Protein AF-A0A663DZ35-F1 (afdb_monomer_lite)

Secondary structure (DSSP, 8-state):
---PPPPHHHHHHHHHHHHHHHHTTSSSSTTEEEHHHHHHHHHHH-TTTSTT-S-HHHHHHHH-TT-SSEEE--S---S----------------

Sequence (95 aa):
MATGKLTELETAIEKIVTVFFTYAAKEGKKGTLTAGEFKELVQLQLPNLMKDVPSLEEKMSELDVNNDEELKFATQDPVGEDSPTTAATKDLQTP

InterPro domains:
  IPR011992 EF-hand domain pair [SSF47473] (5-73)
  IPR013787 S100/CaBP-9k-type, calcium binding, subdomain [PF01023] (9-52)
  IPR013787 S100/CaBP-9k-type, calcium binding, subdomain [SM01394] (9-51)

pLDDT: mean 80.87, std 18.58, range [41.69, 96.69]

Foldseek 3Di:
DPPDDDDPVRVVVVVVQVLQQVLQCPDDDRQWHALVSQVVSCVPPPCPPCVPPPDSVVVQVVQPPVPPNIHHPPPDDDPDDPPPPDDDPDDDDDD

Organism: NCBI:txid223781

Structure (mmCIF, N/CA/C/O backbone):
data_AF-A0A663DZ35-F1
#
_entry.id   AF-A0A663DZ35-F1
#
loop_
_atom_site.group_PDB
_atom_site.id
_atom_site.type_symbol
_atom_site.label_a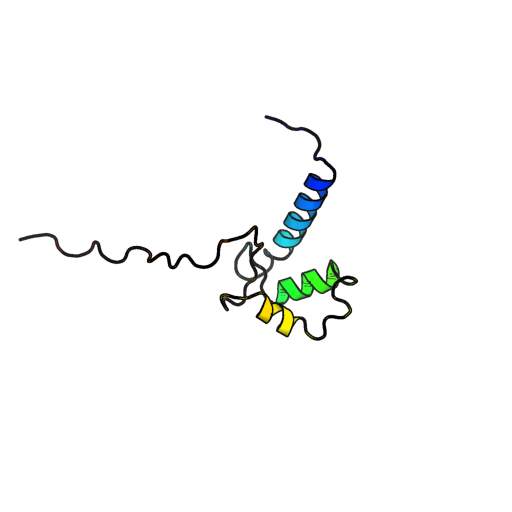tom_id
_atom_site.label_alt_id
_atom_site.label_comp_id
_atom_site.label_asym_id
_atom_site.label_entity_id
_atom_site.label_seq_id
_atom_site.pdbx_PDB_ins_code
_atom_site.Cartn_x
_atom_site.Cartn_y
_atom_site.Cartn_z
_atom_site.occupancy
_atom_site.B_iso_or_equiv
_atom_site.auth_seq_id
_atom_site.auth_comp_id
_atom_site.auth_asym_id
_atom_site.auth_atom_id
_atom_site.pdbx_PDB_model_num
ATOM 1 N N . MET A 1 1 ? -13.665 9.343 27.786 1.00 44.91 1 MET A N 1
ATOM 2 C CA . MET A 1 1 ? -13.049 8.461 26.774 1.00 44.91 1 MET A CA 1
ATOM 3 C C . MET A 1 1 ? -14.185 7.879 25.949 1.00 44.91 1 MET A C 1
ATOM 5 O O . MET A 1 1 ? -14.920 7.053 26.472 1.00 44.91 1 MET A O 1
ATOM 9 N N . ALA A 1 2 ? -14.445 8.390 24.746 1.00 48.28 2 ALA A N 1
ATOM 10 C CA . ALA A 1 2 ? -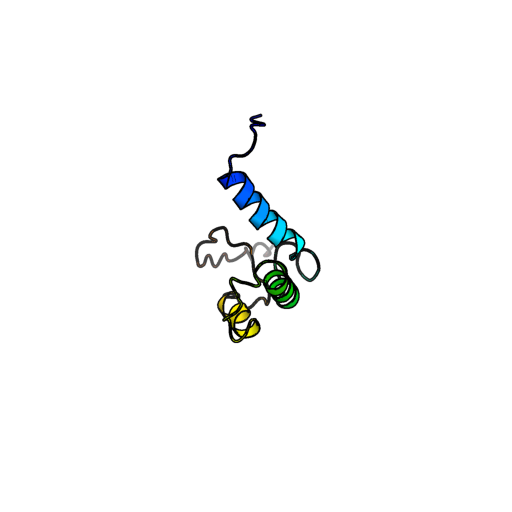15.515 7.855 23.909 1.00 48.28 2 ALA A CA 1
ATOM 11 C C . ALA A 1 2 ? -15.026 6.556 23.257 1.00 48.28 2 ALA A C 1
ATOM 13 O O . ALA A 1 2 ? -14.379 6.586 22.221 1.00 48.28 2 ALA A O 1
ATOM 14 N N . THR A 1 3 ? -15.298 5.414 23.881 1.00 60.59 3 THR A N 1
ATOM 15 C CA . THR A 1 3 ? -15.210 4.106 23.219 1.00 60.59 3 THR A CA 1
ATOM 16 C C . THR A 1 3 ? -16.596 3.767 22.675 1.00 60.59 3 THR A C 1
ATOM 18 O O . THR A 1 3 ? -17.302 2.914 23.211 1.00 60.59 3 THR A O 1
ATOM 21 N N . GLY A 1 4 ? -17.038 4.531 21.676 1.00 71.44 4 GLY A N 1
ATOM 22 C CA . GLY A 1 4 ? -18.207 4.191 20.870 1.00 71.44 4 GLY A CA 1
ATOM 23 C C . GLY A 1 4 ? -17.785 3.249 19.747 1.00 71.44 4 GLY A C 1
ATOM 24 O O . GLY A 1 4 ? -16.683 3.384 19.222 1.00 71.44 4 GLY A O 1
ATOM 25 N N . LYS A 1 5 ? -18.638 2.284 19.391 1.00 86.06 5 LYS A N 1
ATOM 26 C CA . LYS A 1 5 ? -18.453 1.464 18.186 1.00 86.06 5 LYS A CA 1
ATOM 27 C C . LYS A 1 5 ? -18.208 2.396 16.992 1.00 86.06 5 LYS A C 1
ATOM 29 O O . LYS A 1 5 ? -18.996 3.321 16.804 1.00 86.06 5 LYS A O 1
ATOM 34 N N . LEU A 1 6 ? -17.157 2.136 16.215 1.00 90.88 6 LEU A N 1
ATOM 35 C CA . LEU A 1 6 ? -16.865 2.901 15.004 1.00 90.88 6 LEU A CA 1
ATOM 36 C C . LEU A 1 6 ? -18.078 2.883 14.065 1.00 90.88 6 LEU A C 1
ATOM 38 O O . LEU A 1 6 ? -18.749 1.857 13.896 1.00 90.88 6 LEU A O 1
ATOM 42 N N . THR A 1 7 ? -18.351 4.025 13.449 1.00 95.31 7 THR A N 1
ATOM 43 C CA . THR A 1 7 ? -19.256 4.121 12.307 1.00 95.31 7 THR A CA 1
ATOM 44 C C . THR A 1 7 ? -18.705 3.312 11.132 1.00 95.31 7 THR A C 1
ATOM 46 O O . THR A 1 7 ? -17.538 2.907 11.102 1.00 95.31 7 THR A O 1
ATOM 49 N N . GLU A 1 8 ? -19.549 3.057 10.135 1.00 96.00 8 GLU A N 1
ATOM 50 C CA . GLU A 1 8 ? -19.141 2.321 8.936 1.00 96.00 8 GLU A CA 1
ATOM 51 C C . GLU A 1 8 ? -17.963 3.001 8.223 1.00 96.00 8 GLU A C 1
ATOM 53 O O . GLU A 1 8 ? -16.998 2.333 7.853 1.00 96.00 8 GLU A O 1
ATOM 58 N N . LEU A 1 9 ? -18.000 4.334 8.112 1.00 96.50 9 LEU A N 1
ATOM 59 C CA . LEU A 1 9 ? -16.931 5.106 7.487 1.00 96.50 9 LEU A CA 1
ATOM 60 C C . LEU A 1 9 ? -15.636 5.059 8.303 1.00 96.50 9 LEU A C 1
ATOM 62 O O . LEU A 1 9 ? -14.575 4.816 7.734 1.00 96.50 9 LEU A O 1
ATOM 66 N N . GLU A 1 10 ? -15.709 5.243 9.623 1.00 94.12 10 GLU A N 1
ATOM 67 C CA . GLU A 1 10 ? -14.526 5.145 10.488 1.00 94.12 10 GLU A CA 1
ATOM 68 C C . GLU A 1 10 ? -13.885 3.752 10.403 1.00 94.12 10 GLU A C 1
ATOM 70 O O . GLU A 1 10 ? -12.667 3.643 10.300 1.00 94.12 10 GLU A O 1
ATOM 75 N N . THR A 1 11 ? -14.700 2.694 10.349 1.00 95.00 11 THR A N 1
ATOM 76 C CA . THR A 1 11 ? -14.224 1.311 10.182 1.00 95.00 11 THR A CA 1
ATOM 77 C C . THR A 1 11 ? -13.560 1.104 8.819 1.00 95.00 11 THR A C 1
ATOM 79 O O . THR A 1 11 ? -12.526 0.443 8.715 1.00 95.00 11 THR A O 1
ATOM 82 N N . ALA A 1 12 ? -14.136 1.657 7.748 1.00 95.06 12 ALA A N 1
ATOM 83 C CA . ALA A 1 12 ? -13.559 1.561 6.412 1.00 95.06 12 ALA A CA 1
ATOM 84 C C . ALA A 1 12 ? -12.205 2.285 6.330 1.00 95.06 12 ALA A C 1
ATOM 86 O O . ALA A 1 12 ? -11.247 1.721 5.800 1.00 95.06 12 ALA A O 1
ATOM 87 N N . ILE A 1 13 ? -12.104 3.491 6.902 1.00 93.75 13 ILE A N 1
ATOM 88 C CA . ILE A 1 13 ? -10.851 4.257 6.972 1.00 93.75 13 ILE A CA 1
ATOM 89 C C . ILE A 1 13 ? -9.808 3.498 7.797 1.00 93.75 13 ILE A C 1
ATOM 91 O O . ILE A 1 13 ? -8.697 3.293 7.312 1.00 93.75 13 ILE A O 1
ATOM 95 N N . GLU A 1 14 ? -10.163 3.020 8.995 1.00 93.44 14 GLU A N 1
ATOM 96 C CA . GLU A 1 14 ? -9.273 2.210 9.839 1.00 93.44 14 GLU A CA 1
ATOM 97 C C . GLU A 1 14 ? -8.739 0.996 9.071 1.00 93.44 14 GLU A C 1
ATOM 99 O O . GLU A 1 14 ? -7.545 0.695 9.126 1.00 93.44 14 GLU A O 1
ATOM 104 N N . LYS A 1 15 ? -9.599 0.326 8.298 1.00 95.19 15 LYS A N 1
ATOM 105 C CA . LYS A 1 15 ? -9.210 -0.838 7.503 1.00 95.19 15 LYS A CA 1
ATOM 106 C C . LYS A 1 15 ? -8.235 -0.477 6.384 1.00 95.19 15 LYS A C 1
ATOM 108 O O . LYS A 1 15 ? -7.256 -1.195 6.202 1.00 95.19 15 LYS A O 1
ATOM 113 N N . ILE A 1 16 ? -8.465 0.623 5.665 1.00 94.31 16 ILE A N 1
ATOM 114 C CA . ILE A 1 16 ? -7.551 1.109 4.617 1.00 94.31 16 ILE A CA 1
ATOM 115 C C . ILE A 1 16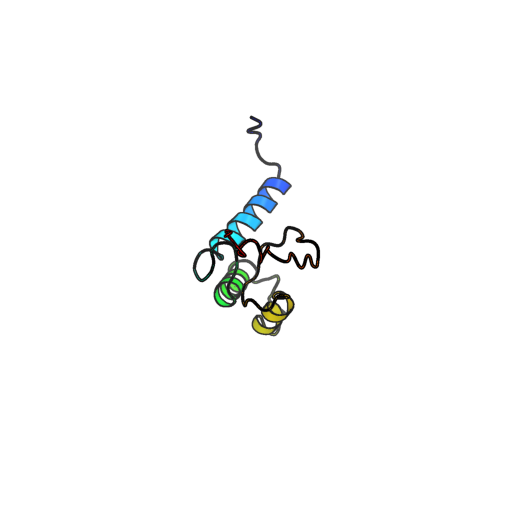 ? -6.177 1.427 5.220 1.00 94.31 16 ILE A C 1
ATOM 117 O O . ILE A 1 16 ? -5.161 0.948 4.717 1.00 94.31 16 ILE A O 1
ATOM 121 N N . VAL A 1 17 ? -6.158 2.177 6.325 1.00 93.31 17 VAL A N 1
ATOM 122 C CA . VAL A 1 17 ? -4.937 2.563 7.048 1.00 93.31 17 VAL A CA 1
ATOM 123 C C . VAL A 1 17 ? -4.185 1.324 7.541 1.00 93.31 17 VAL A C 1
ATOM 125 O O . VAL A 1 17 ? -2.989 1.178 7.303 1.00 93.31 17 VAL A O 1
ATOM 128 N N . THR A 1 18 ? -4.890 0.390 8.179 1.00 94.50 18 THR A N 1
ATOM 129 C CA . THR A 1 18 ? -4.303 -0.845 8.716 1.00 94.50 18 THR A CA 1
ATOM 130 C C . THR A 1 18 ? -3.693 -1.702 7.615 1.00 94.50 18 THR A C 1
ATOM 132 O O . THR A 1 18 ? -2.571 -2.187 7.765 1.00 94.50 18 THR A O 1
ATOM 135 N N . VAL A 1 19 ? -4.407 -1.882 6.499 1.00 96.12 19 VAL A N 1
ATOM 136 C CA . VAL A 1 19 ? -3.884 -2.625 5.351 1.00 96.12 19 VAL A CA 1
ATOM 137 C C . VAL A 1 19 ? -2.624 -1.942 4.834 1.00 96.12 19 VAL A C 1
ATOM 139 O O . VAL A 1 19 ? -1.604 -2.611 4.741 1.00 96.12 19 VAL A O 1
ATOM 142 N N . PHE A 1 20 ? -2.641 -0.628 4.598 1.00 95.31 20 PHE A N 1
ATOM 143 C CA . PHE A 1 20 ? -1.451 0.101 4.153 1.00 95.31 20 PHE A CA 1
ATOM 144 C C . PHE A 1 20 ? -0.240 -0.147 5.065 1.00 95.31 20 PHE A C 1
ATOM 146 O O . PHE A 1 20 ? 0.790 -0.632 4.600 1.00 95.31 20 PHE A O 1
ATOM 153 N N . PHE A 1 21 ? -0.382 0.096 6.373 1.00 94.75 21 PHE A N 1
ATOM 154 C CA . PHE A 1 21 ? 0.717 -0.062 7.331 1.00 94.75 21 PHE A CA 1
ATOM 155 C C . PHE A 1 21 ? 1.160 -1.517 7.535 1.00 94.75 21 PHE A C 1
ATOM 157 O O . PHE A 1 21 ? 2.289 -1.751 7.953 1.00 94.75 21 PHE A O 1
ATOM 164 N N . THR A 1 22 ? 0.312 -2.498 7.217 1.00 95.81 22 THR A N 1
ATOM 165 C CA . THR A 1 22 ? 0.700 -3.918 7.226 1.00 95.81 22 THR A CA 1
ATOM 166 C C . THR A 1 22 ? 1.686 -4.240 6.105 1.00 95.81 22 THR A C 1
ATOM 168 O O . THR A 1 22 ? 2.587 -5.054 6.303 1.00 95.81 22 THR A O 1
ATOM 171 N N . TYR A 1 23 ? 1.521 -3.627 4.929 1.00 96.69 23 TYR A N 1
ATOM 172 C CA . TYR A 1 23 ? 2.466 -3.800 3.825 1.00 96.69 23 TYR A CA 1
ATOM 173 C C . TYR A 1 23 ? 3.694 -2.909 4.007 1.00 96.69 23 TYR A C 1
ATOM 175 O O . TYR A 1 23 ? 4.782 -3.431 3.858 1.00 96.69 23 TYR A O 1
ATOM 183 N N . ALA A 1 24 ? 3.532 -1.655 4.444 1.00 94.94 24 ALA A N 1
ATOM 184 C CA . ALA A 1 24 ? 4.585 -0.644 4.669 1.00 94.94 24 ALA A CA 1
ATOM 185 C C . ALA A 1 24 ? 5.511 -0.896 5.883 1.00 94.94 24 ALA A C 1
ATOM 187 O O . ALA A 1 24 ? 6.088 0.026 6.467 1.00 94.94 24 ALA A O 1
ATOM 188 N N . ALA A 1 25 ? 5.547 -2.129 6.375 1.00 92.75 25 ALA A N 1
ATOM 189 C CA . ALA A 1 25 ? 6.336 -2.527 7.535 1.00 92.75 25 ALA A CA 1
ATOM 190 C C . ALA A 1 25 ? 7.201 -3.760 7.253 1.00 92.75 25 ALA A C 1
ATOM 192 O O . ALA A 1 25 ? 7.837 -4.267 8.183 1.00 92.75 25 ALA A O 1
ATOM 193 N N . LYS A 1 26 ? 7.191 -4.267 6.013 1.00 90.88 26 LYS A N 1
ATOM 194 C CA . LYS A 1 26 ? 7.902 -5.489 5.632 1.00 90.88 26 LYS A CA 1
ATOM 195 C C . LYS A 1 26 ? 9.356 -5.184 5.290 1.00 90.88 26 LYS A C 1
ATOM 197 O O . LYS A 1 26 ? 10.238 -5.947 5.676 1.00 90.88 26 LYS A O 1
ATOM 202 N N . GLU A 1 27 ? 9.597 -4.072 4.611 1.00 87.06 27 GLU A N 1
ATOM 203 C CA . GLU A 1 27 ? 10.872 -3.668 4.034 1.00 87.06 27 GLU A CA 1
ATOM 204 C C . GLU A 1 27 ? 11.087 -2.153 4.201 1.00 87.06 27 GLU A C 1
ATOM 206 O O . GLU A 1 27 ? 10.174 -1.407 4.540 1.00 87.06 27 GLU A O 1
ATOM 211 N N . GLY A 1 28 ? 12.329 -1.695 4.018 1.00 87.25 28 GLY A N 1
ATOM 212 C CA . GLY A 1 28 ? 12.652 -0.264 4.024 1.00 87.25 28 GLY A CA 1
ATOM 213 C C . GLY A 1 28 ? 12.270 0.483 5.310 1.00 87.25 28 GLY A C 1
ATOM 214 O O . GLY A 1 28 ? 12.444 -0.011 6.435 1.00 87.25 28 GLY A O 1
ATOM 215 N N . LYS A 1 29 ? 11.815 1.728 5.146 1.00 87.44 29 LYS A N 1
ATOM 216 C CA . LYS A 1 29 ? 11.382 2.587 6.246 1.00 87.44 29 LYS A CA 1
ATOM 217 C C . LYS A 1 29 ? 9.957 2.247 6.672 1.00 87.44 29 LYS A C 1
ATOM 219 O O . LYS A 1 29 ? 9.003 2.282 5.908 1.00 87.44 29 LYS A O 1
ATOM 224 N N . LYS A 1 30 ? 9.783 2.020 7.973 1.00 87.75 30 LYS A N 1
ATOM 225 C CA . LYS A 1 30 ? 8.452 1.772 8.535 1.00 87.75 30 LYS A CA 1
ATOM 226 C C . LYS A 1 30 ? 7.530 2.965 8.299 1.00 87.75 30 LYS A C 1
ATOM 228 O O . LYS A 1 30 ? 7.849 4.088 8.694 1.00 87.75 30 LYS A O 1
ATOM 233 N N . GLY A 1 31 ? 6.352 2.677 7.761 1.00 88.00 31 GLY A N 1
ATOM 234 C CA . GLY A 1 31 ? 5.304 3.664 7.519 1.00 88.00 31 GLY A CA 1
ATOM 235 C C . GLY A 1 31 ? 5.291 4.246 6.110 1.00 88.00 31 GLY A C 1
ATOM 236 O O . GLY A 1 31 ? 4.454 5.106 5.830 1.00 88.00 31 GLY A O 1
ATOM 237 N N . THR A 1 32 ? 6.158 3.756 5.230 1.00 93.44 32 THR A N 1
ATOM 238 C CA . THR A 1 32 ? 6.135 4.019 3.793 1.00 93.44 32 THR A CA 1
ATOM 239 C C . THR A 1 32 ? 6.169 2.701 3.021 1.00 93.44 32 THR A C 1
ATOM 241 O O . THR A 1 32 ? 6.563 1.671 3.558 1.00 93.44 32 THR A O 1
ATOM 244 N N . LEU A 1 33 ? 5.682 2.705 1.782 1.00 95.31 33 LEU A N 1
ATOM 245 C CA . LEU A 1 33 ? 5.773 1.551 0.892 1.00 95.31 33 LEU A CA 1
ATOM 246 C C . LEU A 1 33 ? 6.973 1.725 -0.026 1.00 95.31 33 LEU A C 1
ATOM 248 O O . LEU A 1 33 ? 7.002 2.651 -0.833 1.00 95.31 33 LEU A O 1
ATOM 252 N N . THR A 1 34 ? 7.898 0.783 0.021 1.00 95.00 34 THR A N 1
ATOM 253 C CA . THR A 1 34 ? 8.838 0.552 -1.077 1.00 95.00 34 THR A CA 1
ATOM 254 C C . THR A 1 34 ? 8.093 0.128 -2.352 1.00 95.00 34 THR A C 1
ATOM 256 O O . THR A 1 34 ? 6.935 -0.308 -2.316 1.00 95.00 34 THR A O 1
ATOM 259 N N . ALA A 1 35 ? 8.766 0.176 -3.506 1.00 92.88 35 ALA A N 1
ATOM 260 C CA . ALA A 1 35 ? 8.192 -0.295 -4.772 1.00 92.88 35 ALA A CA 1
ATOM 261 C C . ALA A 1 35 ? 7.722 -1.766 -4.714 1.00 92.88 35 ALA A C 1
ATOM 263 O O . ALA A 1 35 ? 6.694 -2.123 -5.300 1.00 92.88 35 ALA A O 1
ATOM 264 N N . GLY A 1 36 ? 8.452 -2.619 -3.984 1.00 94.19 36 GLY A N 1
ATOM 265 C CA . GLY A 1 36 ? 8.091 -4.022 -3.771 1.00 94.19 36 GLY A CA 1
ATOM 266 C C . GLY A 1 36 ? 6.802 -4.175 -2.964 1.00 94.19 36 GLY A C 1
ATOM 267 O O . GLY A 1 36 ? 5.875 -4.864 -3.397 1.00 94.19 36 GLY A O 1
ATOM 268 N N . GLU A 1 37 ? 6.700 -3.476 -1.832 1.00 96.19 37 GLU A N 1
ATOM 269 C CA . GLU A 1 37 ? 5.517 -3.519 -0.965 1.00 96.19 37 GLU A CA 1
ATOM 270 C C . GLU A 1 37 ? 4.280 -2.916 -1.641 1.00 96.19 37 GLU A C 1
ATOM 272 O O . GLU A 1 37 ? 3.180 -3.457 -1.506 1.00 96.19 37 GLU A O 1
ATOM 277 N N . PHE A 1 38 ? 4.443 -1.835 -2.415 1.00 94.88 38 PHE A N 1
ATOM 278 C CA . PHE A 1 38 ? 3.359 -1.259 -3.214 1.00 94.88 38 PHE A CA 1
ATOM 279 C C . PHE A 1 38 ? 2.817 -2.270 -4.230 1.00 94.88 38 PHE A C 1
ATOM 281 O O . PHE A 1 38 ? 1.602 -2.471 -4.324 1.00 94.88 38 PHE A O 1
ATOM 288 N N . LYS A 1 39 ? 3.710 -2.954 -4.955 1.00 93.56 39 LYS A N 1
ATOM 289 C CA . LYS A 1 39 ? 3.332 -3.981 -5.932 1.00 93.56 39 LYS A CA 1
ATOM 290 C C . LYS A 1 39 ? 2.569 -5.127 -5.276 1.00 93.56 39 LYS A C 1
ATOM 292 O O . LYS A 1 39 ? 1.531 -5.543 -5.791 1.00 93.56 39 LYS A O 1
ATOM 297 N N . GLU A 1 40 ? 3.043 -5.601 -4.128 1.00 95.31 40 GLU A N 1
ATOM 298 C CA . GLU A 1 40 ? 2.382 -6.665 -3.376 1.00 95.31 40 GLU A CA 1
ATOM 299 C C . GLU A 1 40 ? 0.992 -6.235 -2.873 1.00 95.31 40 GLU A C 1
ATOM 301 O O . GLU A 1 40 ? 0.014 -6.966 -3.057 1.00 95.31 40 GLU A O 1
ATOM 306 N N . LEU A 1 41 ? 0.870 -5.026 -2.306 1.00 95.69 41 LEU A N 1
ATOM 307 C CA . LEU A 1 41 ? -0.411 -4.470 -1.860 1.00 95.69 41 LEU A CA 1
ATOM 308 C C . LEU A 1 41 ? -1.406 -4.399 -3.017 1.00 95.69 41 LEU A C 1
ATOM 310 O O . LEU A 1 41 ? -2.549 -4.839 -2.879 1.00 95.69 41 LEU A O 1
ATOM 314 N N . VAL A 1 42 ? -0.985 -3.871 -4.167 1.00 94.25 42 VAL A N 1
ATOM 315 C CA . VAL A 1 42 ? -1.853 -3.729 -5.337 1.00 94.25 42 VAL A CA 1
ATOM 316 C C . VAL A 1 42 ? -2.334 -5.088 -5.840 1.00 94.25 42 VAL A C 1
ATOM 318 O O . VAL A 1 42 ? -3.532 -5.269 -6.064 1.00 94.25 42 VAL A O 1
ATOM 321 N N . GLN A 1 43 ? -1.425 -6.054 -5.977 1.00 92.38 43 GLN A N 1
ATOM 322 C CA . GLN A 1 43 ? -1.757 -7.385 -6.484 1.00 92.38 43 GLN A CA 1
ATOM 323 C C . GLN A 1 43 ? -2.712 -8.143 -5.556 1.00 92.38 43 GLN A C 1
ATOM 325 O O . GLN A 1 43 ? -3.620 -8.820 -6.036 1.00 92.38 43 GLN A O 1
ATOM 330 N N . LEU A 1 44 ? -2.531 -8.026 -4.237 1.00 95.38 44 LEU A N 1
ATOM 331 C CA . LEU A 1 44 ? -3.308 -8.800 -3.268 1.00 95.38 44 LEU A CA 1
ATOM 332 C C . LEU A 1 44 ? -4.595 -8.106 -2.816 1.00 95.38 44 LEU A C 1
ATOM 334 O O . LEU A 1 44 ? -5.587 -8.782 -2.555 1.00 95.38 44 LEU A O 1
ATOM 338 N N . GLN A 1 45 ? -4.591 -6.779 -2.683 1.00 96.12 45 GLN A N 1
ATOM 339 C CA . GLN A 1 45 ? -5.709 -6.027 -2.098 1.00 96.12 45 GLN A CA 1
ATOM 340 C C . GLN A 1 45 ? -6.524 -5.258 -3.138 1.00 96.12 45 GLN A C 1
ATOM 342 O O . GLN A 1 45 ? -7.716 -5.036 -2.929 1.00 96.12 45 GLN A O 1
ATOM 347 N N . LEU A 1 46 ? -5.919 -4.875 -4.268 1.00 94.12 46 LEU A N 1
ATOM 348 C CA . LEU A 1 46 ? -6.548 -4.040 -5.298 1.00 94.12 46 LEU A CA 1
ATOM 349 C C . LEU A 1 46 ? -6.591 -4.681 -6.706 1.00 94.12 46 LEU A C 1
ATOM 351 O O . LEU A 1 46 ? -6.531 -3.941 -7.695 1.00 94.12 46 LEU A O 1
ATOM 355 N N . PRO A 1 47 ? -6.774 -6.012 -6.861 1.00 92.38 47 PRO A N 1
ATOM 356 C CA . PRO A 1 47 ? -6.650 -6.674 -8.163 1.00 92.38 47 PRO A CA 1
ATOM 357 C C . PRO A 1 47 ? -7.667 -6.169 -9.194 1.00 92.38 47 PRO A C 1
ATOM 359 O O . PRO A 1 47 ? -7.374 -6.130 -10.380 1.00 92.38 47 PRO A O 1
ATOM 362 N N . ASN A 1 48 ? -8.856 -5.744 -8.755 1.00 92.06 48 ASN A N 1
ATOM 363 C CA . ASN A 1 48 ? -9.895 -5.226 -9.649 1.00 92.06 48 ASN A CA 1
ATOM 364 C C . ASN A 1 48 ? -9.721 -3.742 -9.987 1.00 92.06 48 ASN A C 1
ATOM 366 O O . ASN A 1 48 ? -10.191 -3.306 -11.035 1.00 92.06 48 ASN A O 1
ATOM 370 N N . LEU A 1 49 ? -9.096 -2.972 -9.091 1.00 88.06 49 LEU A N 1
ATOM 371 C CA . LEU A 1 49 ? -8.916 -1.531 -9.258 1.00 88.06 49 LEU A CA 1
ATOM 372 C C . LEU A 1 49 ? -7.732 -1.227 -10.181 1.00 88.06 49 LEU A C 1
ATOM 374 O O . LEU A 1 49 ? -7.794 -0.285 -10.959 1.00 88.06 49 LEU A O 1
ATOM 378 N N . MET A 1 50 ? -6.682 -2.049 -10.117 1.00 87.56 50 MET A N 1
ATOM 379 C CA . MET A 1 50 ? -5.436 -1.841 -10.863 1.00 87.56 50 MET A CA 1
ATOM 380 C C . MET A 1 50 ? -5.265 -2.800 -12.051 1.00 87.56 50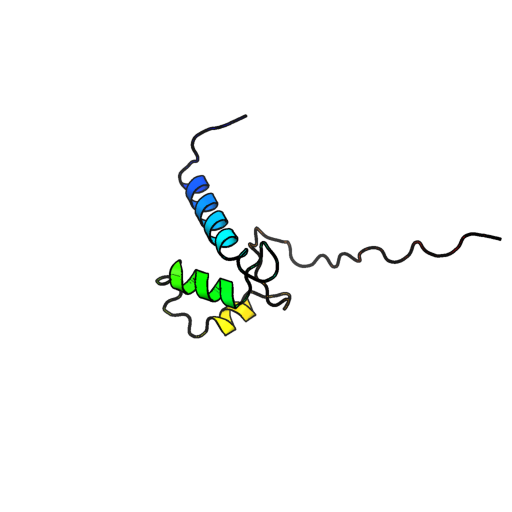 MET A C 1
ATOM 382 O O . MET A 1 50 ? -4.188 -2.868 -12.633 1.00 87.56 50 MET A O 1
ATOM 386 N N . LYS A 1 51 ? -6.317 -3.534 -12.436 1.00 84.56 51 LYS A N 1
ATOM 387 C CA . LYS A 1 51 ? -6.274 -4.528 -13.528 1.00 84.56 51 LYS A CA 1
ATOM 388 C C . LYS A 1 51 ? -5.856 -3.956 -14.890 1.00 84.56 51 LYS A C 1
ATOM 390 O O . LYS A 1 51 ? -5.296 -4.685 -15.697 1.00 84.56 51 LYS A O 1
ATOM 395 N N . ASP A 1 52 ? -6.138 -2.676 -15.126 1.00 87.75 52 ASP A N 1
ATOM 396 C CA . ASP A 1 52 ? -5.884 -1.991 -16.399 1.00 87.75 52 ASP A CA 1
ATOM 397 C C . ASP A 1 52 ? -4.656 -1.065 -16.321 1.00 87.75 52 ASP A C 1
ATOM 399 O O . ASP A 1 52 ? -4.395 -0.302 -17.249 1.00 87.75 52 ASP A O 1
ATOM 403 N N . VAL A 1 53 ? -3.904 -1.101 -15.211 1.00 87.38 53 VAL A N 1
ATOM 404 C CA . VAL A 1 53 ? -2.668 -0.324 -15.077 1.00 87.38 53 VAL A CA 1
ATOM 405 C C . VAL A 1 53 ? -1.561 -1.024 -15.873 1.00 87.38 53 VAL A C 1
ATOM 407 O O . VAL A 1 53 ? -1.219 -2.163 -15.548 1.00 87.38 53 VAL A O 1
ATOM 410 N N . PRO A 1 54 ? -0.992 -0.374 -16.905 1.00 82.88 54 PRO A N 1
ATOM 411 C CA . PRO A 1 54 ? -0.046 -1.015 -17.816 1.00 82.88 54 PRO A CA 1
ATOM 412 C C . PRO A 1 54 ? 1.307 -1.311 -17.157 1.00 82.88 54 PRO A C 1
ATOM 414 O O . PRO A 1 54 ? 1.915 -2.339 -17.450 1.00 82.88 54 PRO A O 1
ATOM 417 N N . SER A 1 55 ? 1.760 -0.446 -16.245 1.00 91.00 55 SER A N 1
ATOM 418 C CA . SER A 1 55 ? 2.965 -0.649 -15.442 1.00 91.00 55 SER A CA 1
ATOM 419 C C . SER A 1 55 ? 2.763 -0.096 -14.034 1.00 91.00 55 SER A C 1
ATOM 421 O O . SER A 1 55 ? 2.424 1.073 -13.838 1.00 91.00 55 SER A O 1
ATOM 423 N N . LEU A 1 56 ? 2.977 -0.954 -13.034 1.00 90.44 56 LEU A N 1
ATOM 424 C CA . LEU A 1 56 ? 2.974 -0.529 -11.633 1.00 90.44 56 LEU A CA 1
ATOM 425 C C . LEU A 1 56 ? 4.231 0.271 -11.294 1.00 90.44 56 LEU A C 1
ATOM 427 O O . LEU A 1 56 ? 4.197 1.095 -10.389 1.00 90.44 56 LEU A O 1
ATOM 431 N 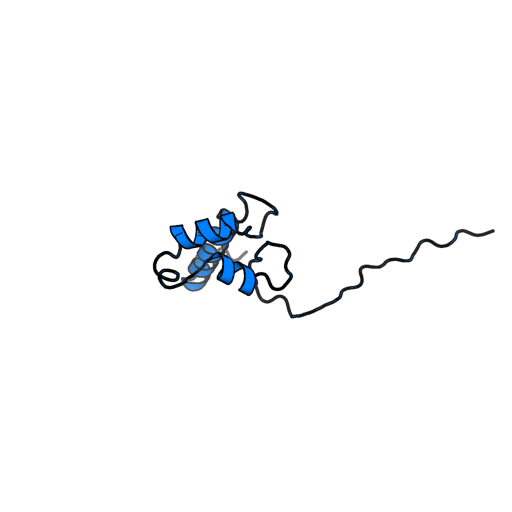N . GLU A 1 57 ? 5.312 0.049 -12.032 1.00 90.12 57 GLU A N 1
ATOM 432 C CA . GLU A 1 57 ? 6.570 0.771 -11.905 1.00 90.12 57 GLU A CA 1
ATOM 433 C C . GLU A 1 57 ? 6.412 2.232 -12.361 1.00 90.12 57 GLU A C 1
ATOM 435 O O . GLU A 1 57 ? 6.791 3.143 -11.627 1.00 90.12 57 GLU A O 1
ATOM 440 N N . GLU A 1 58 ? 5.760 2.477 -13.505 1.00 91.38 58 GLU A N 1
ATOM 441 C CA . GLU A 1 58 ? 5.386 3.837 -13.928 1.00 91.38 58 GLU A CA 1
ATOM 442 C C . GLU A 1 58 ? 4.459 4.490 -12.900 1.00 91.38 58 GLU A C 1
ATOM 444 O O . GLU A 1 58 ? 4.674 5.634 -12.500 1.00 91.38 58 GLU A O 1
ATOM 449 N N . LYS A 1 59 ? 3.467 3.740 -12.398 1.00 91.38 59 LYS A N 1
ATOM 450 C CA . LYS A 1 59 ? 2.536 4.268 -11.399 1.00 91.38 59 LYS A CA 1
ATOM 451 C C . LYS A 1 59 ? 3.224 4.648 -10.089 1.00 91.38 59 LYS A C 1
ATOM 453 O O . LYS A 1 59 ? 2.864 5.654 -9.488 1.00 91.38 59 LYS A O 1
ATOM 458 N N . MET A 1 60 ? 4.195 3.852 -9.651 1.00 90.06 60 MET A N 1
ATOM 459 C CA . MET A 1 60 ? 5.031 4.156 -8.492 1.00 90.06 60 MET A CA 1
ATOM 460 C C . MET A 1 60 ? 5.782 5.471 -8.715 1.00 90.06 60 MET A C 1
ATOM 462 O O . MET A 1 60 ? 5.717 6.350 -7.864 1.00 90.06 60 MET A O 1
ATOM 466 N N . SER A 1 61 ? 6.416 5.635 -9.879 1.00 90.12 61 SER A N 1
ATOM 467 C CA . SER A 1 61 ? 7.153 6.857 -10.218 1.00 90.12 61 SER A CA 1
ATOM 468 C C . SER A 1 61 ? 6.260 8.101 -10.277 1.00 90.12 61 SER A C 1
ATOM 470 O O . SER A 1 61 ? 6.710 9.180 -9.911 1.00 90.12 61 SER A O 1
ATOM 472 N N . GLU A 1 62 ? 5.000 7.976 -10.703 1.00 90.31 62 GLU A N 1
ATOM 473 C CA . GLU A 1 62 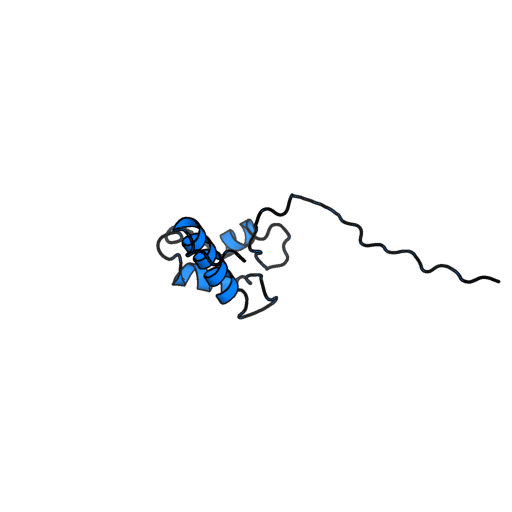? 4.033 9.086 -10.663 1.00 90.31 62 GLU A CA 1
ATOM 474 C C . GLU A 1 62 ? 3.660 9.504 -9.232 1.00 90.31 62 GLU A C 1
ATOM 476 O O . GLU A 1 62 ? 3.330 10.666 -8.991 1.00 90.31 62 GLU A O 1
ATOM 481 N N . LEU A 1 63 ? 3.634 8.546 -8.300 1.00 89.94 63 LEU A N 1
ATOM 482 C CA . LEU A 1 63 ? 3.217 8.760 -6.914 1.00 89.94 63 LEU A CA 1
ATOM 483 C C . LEU A 1 63 ? 4.383 9.202 -6.014 1.00 89.94 63 LEU A C 1
ATOM 485 O O . LEU A 1 63 ? 4.156 9.931 -5.049 1.00 89.94 63 LEU A O 1
ATOM 489 N N . ASP A 1 64 ? 5.609 8.791 -6.333 1.00 89.31 64 ASP A N 1
ATOM 490 C CA . ASP A 1 64 ? 6.844 9.173 -5.642 1.00 89.31 64 ASP A CA 1
ATOM 491 C C . ASP A 1 64 ? 7.345 10.553 -6.111 1.00 89.31 64 ASP A C 1
ATOM 493 O O . ASP A 1 64 ? 8.325 10.705 -6.838 1.00 89.31 64 ASP A O 1
ATOM 497 N N . VAL A 1 65 ? 6.626 11.601 -5.706 1.00 87.12 65 VAL A N 1
ATOM 498 C CA . VAL A 1 65 ? 6.888 12.982 -6.151 1.00 87.12 65 VAL A CA 1
ATOM 499 C C . VAL A 1 65 ? 8.249 13.504 -5.666 1.00 87.12 65 VAL A C 1
ATOM 501 O O . VAL A 1 65 ? 8.869 14.337 -6.331 1.00 87.12 65 VAL A O 1
ATOM 504 N N . ASN A 1 66 ? 8.722 13.043 -4.507 1.00 87.06 66 ASN A N 1
ATOM 505 C CA . ASN A 1 66 ? 10.002 13.444 -3.924 1.00 87.06 66 ASN A CA 1
ATOM 506 C C . ASN A 1 66 ? 11.178 12.551 -4.346 1.00 87.06 66 ASN A C 1
ATOM 508 O O . ASN A 1 66 ? 12.307 12.880 -3.980 1.00 87.06 66 ASN A O 1
ATOM 512 N N . ASN A 1 67 ? 10.936 11.515 -5.157 1.00 88.25 67 ASN A N 1
ATOM 513 C CA . ASN A 1 67 ? 11.940 10.580 -5.666 1.00 88.25 67 ASN A CA 1
ATOM 514 C C . ASN A 1 67 ? 12.794 9.967 -4.540 1.00 88.25 67 ASN A C 1
ATOM 516 O O . ASN A 1 67 ? 14.018 9.885 -4.670 1.00 88.25 67 ASN A O 1
ATOM 520 N N . ASP A 1 68 ? 12.171 9.603 -3.411 1.00 89.75 68 ASP A N 1
ATOM 521 C CA . ASP A 1 68 ? 12.845 8.881 -2.318 1.00 89.75 68 ASP A CA 1
ATOM 522 C C . ASP A 1 68 ? 12.622 7.364 -2.371 1.00 89.75 68 ASP A C 1
ATOM 524 O O . ASP A 1 68 ? 13.030 6.656 -1.452 1.00 89.75 68 ASP A O 1
ATOM 528 N N . GLU A 1 69 ? 12.031 6.873 -3.465 1.00 91.06 69 GLU A N 1
ATOM 529 C CA . GLU A 1 69 ? 11.707 5.471 -3.738 1.00 91.06 69 GLU A CA 1
ATOM 530 C C . GLU A 1 69 ? 10.691 4.871 -2.744 1.00 91.06 69 GLU A C 1
ATOM 532 O O . GLU A 1 69 ? 10.524 3.647 -2.668 1.00 91.06 69 GLU A O 1
ATOM 537 N N . GLU A 1 70 ? 9.965 5.725 -2.010 1.00 91.19 70 GLU A N 1
ATOM 538 C CA . GLU A 1 70 ? 9.045 5.339 -0.943 1.00 91.19 70 GLU A CA 1
ATOM 539 C C . GLU A 1 70 ? 7.716 6.126 -0.963 1.00 91.19 70 GLU A C 1
ATOM 541 O O . GLU A 1 70 ? 7.667 7.351 -0.911 1.00 91.19 70 GLU A O 1
ATOM 546 N N . LEU A 1 71 ? 6.574 5.428 -0.931 1.00 92.06 71 LEU A N 1
ATOM 547 C CA . LEU A 1 71 ? 5.252 6.069 -0.882 1.00 92.06 71 LEU A CA 1
ATOM 548 C C . LEU A 1 71 ? 4.754 6.255 0.550 1.00 92.06 71 LEU A C 1
ATOM 550 O O . LEU A 1 71 ? 4.663 5.301 1.322 1.00 92.06 71 LEU A O 1
ATOM 554 N N . LYS A 1 72 ? 4.323 7.470 0.889 1.00 90.25 72 LYS A N 1
ATOM 555 C CA . LYS A 1 72 ? 3.710 7.799 2.187 1.00 90.25 72 LYS A CA 1
ATOM 556 C C . LYS A 1 72 ? 2.190 7.659 2.133 1.00 90.25 72 LYS A C 1
ATOM 558 O O . LYS A 1 72 ? 1.565 7.921 1.105 1.00 90.25 72 LYS A O 1
ATOM 563 N N . PHE A 1 73 ? 1.574 7.316 3.266 1.00 86.81 73 PHE A N 1
ATOM 564 C CA . PHE A 1 73 ? 0.121 7.424 3.417 1.00 86.81 73 PHE A CA 1
ATOM 565 C C . PHE A 1 73 ? -0.261 8.903 3.534 1.00 86.81 73 PHE A C 1
ATOM 567 O O . PHE A 1 73 ? -0.307 9.463 4.628 1.00 86.81 73 PHE A O 1
ATOM 574 N N . ALA A 1 74 ? -0.461 9.564 2.396 1.00 73.94 74 ALA A N 1
ATOM 575 C CA . ALA A 1 74 ? -0.719 10.994 2.368 1.00 73.94 74 ALA A CA 1
ATOM 576 C C . ALA A 1 74 ? -2.089 11.315 2.988 1.00 73.94 74 ALA A C 1
ATOM 578 O O . ALA A 1 74 ? -3.134 11.034 2.404 1.00 73.94 74 ALA A O 1
ATOM 579 N N . THR A 1 75 ? -2.093 11.986 4.141 1.00 61.16 75 THR A N 1
ATOM 580 C CA . THR A 1 75 ? -3.288 12.630 4.719 1.00 61.16 75 THR A CA 1
ATOM 581 C C . THR A 1 75 ? -3.477 14.072 4.227 1.00 61.16 75 THR A C 1
ATOM 583 O O . THR A 1 75 ? -4.253 14.815 4.813 1.00 61.16 75 THR A O 1
ATOM 586 N N . GLN A 1 76 ? -2.827 14.438 3.113 1.00 51.06 76 GLN A N 1
ATOM 587 C CA . GLN A 1 76 ? -2.470 15.800 2.688 1.00 51.06 76 GLN A CA 1
ATOM 588 C C . GLN A 1 76 ? -1.301 16.371 3.498 1.00 51.06 76 GLN A C 1
ATOM 590 O O . GLN A 1 76 ? -1.500 17.071 4.485 1.00 51.06 76 GLN A O 1
ATOM 595 N N . ASP A 1 77 ? -0.076 16.105 3.044 1.00 51.12 77 ASP A N 1
ATOM 596 C CA . ASP A 1 77 ? 1.040 16.999 3.341 1.00 51.12 77 ASP A CA 1
ATOM 597 C C . ASP A 1 77 ? 0.942 18.176 2.354 1.00 51.12 77 ASP A C 1
ATOM 599 O O . ASP A 1 77 ? 0.927 17.944 1.137 1.00 51.12 77 ASP A O 1
ATOM 603 N N . PRO A 1 78 ? 0.786 19.428 2.821 1.00 49.06 78 PRO A N 1
ATOM 604 C CA . PRO A 1 78 ? 0.797 20.576 1.935 1.00 49.06 78 PRO A CA 1
ATOM 605 C C . PRO A 1 78 ? 2.132 20.616 1.193 1.00 49.06 78 PRO A C 1
ATOM 607 O O . PRO A 1 78 ? 3.209 20.493 1.772 1.00 49.06 78 PRO A O 1
ATOM 610 N N . VAL A 1 79 ? 2.022 20.778 -0.120 1.00 50.44 79 VAL A N 1
ATOM 611 C CA . VAL A 1 79 ? 3.107 21.100 -1.041 1.00 50.44 79 VAL A CA 1
ATOM 612 C C . VAL A 1 79 ? 4.090 22.092 -0.399 1.00 50.44 79 VAL A C 1
ATOM 614 O O . VAL A 1 79 ? 3.736 23.241 -0.156 1.00 50.44 79 VAL A O 1
ATOM 617 N N . GLY A 1 80 ? 5.334 21.651 -0.193 1.00 52.09 80 GLY A N 1
ATOM 618 C CA . GLY A 1 80 ? 6.518 22.509 -0.256 1.00 52.09 80 GLY A CA 1
ATOM 619 C C . GLY A 1 80 ? 6.805 23.453 0.914 1.00 52.09 80 GLY A C 1
ATOM 620 O O . GLY A 1 80 ? 6.998 24.642 0.672 1.00 52.09 80 GLY A O 1
ATOM 621 N N . GLU A 1 81 ? 6.984 22.950 2.137 1.00 42.44 81 GLU A N 1
ATOM 622 C CA . GLU A 1 81 ? 7.927 23.610 3.051 1.00 42.44 81 GLU A CA 1
ATOM 623 C C . GLU A 1 81 ? 9.319 23.003 2.861 1.00 42.44 81 GLU A C 1
ATOM 625 O O . GLU A 1 81 ? 9.681 21.980 3.442 1.00 42.44 81 GLU A O 1
ATOM 630 N N . ASP A 1 82 ? 10.117 23.682 2.037 1.00 46.91 82 ASP A N 1
ATOM 631 C CA . ASP A 1 82 ? 11.543 23.841 2.309 1.00 46.91 82 ASP A CA 1
ATOM 632 C C . ASP A 1 82 ? 11.660 24.397 3.738 1.00 46.91 82 ASP A C 1
ATOM 634 O O . ASP A 1 82 ? 11.556 25.598 3.980 1.00 46.91 82 ASP A O 1
ATOM 638 N N . SER A 1 83 ? 11.730 23.498 4.718 1.00 41.69 83 SER A N 1
ATOM 639 C CA . SER A 1 83 ? 12.181 23.833 6.059 1.00 41.69 83 SER A CA 1
ATOM 640 C C . SER A 1 83 ? 13.705 23.758 6.037 1.00 41.69 83 SER A C 1
ATOM 642 O O . SER A 1 83 ? 14.245 22.644 6.088 1.00 41.69 83 SER A O 1
ATOM 644 N N . PRO A 1 84 ? 14.436 24.889 6.017 1.00 45.78 84 PRO A N 1
ATOM 645 C CA . PRO A 1 84 ? 15.853 24.862 6.311 1.00 45.78 84 PRO A CA 1
ATOM 646 C C . PRO A 1 84 ? 15.981 24.469 7.784 1.00 45.78 84 PRO A C 1
ATOM 648 O O . PRO A 1 84 ? 15.762 25.271 8.692 1.00 45.78 84 PRO A O 1
ATOM 651 N N . THR A 1 85 ? 16.306 23.202 8.044 1.00 44.69 85 THR A N 1
ATOM 652 C CA . THR A 1 85 ? 16.717 22.767 9.379 1.00 44.69 85 THR A CA 1
ATOM 653 C C . THR A 1 85 ? 18.044 23.450 9.694 1.00 44.69 85 THR A C 1
ATOM 655 O O . THR A 1 85 ? 19.100 23.063 9.205 1.00 44.69 85 THR A O 1
ATOM 658 N N . THR A 1 86 ? 17.937 24.523 10.475 1.00 51.22 86 THR A N 1
ATOM 659 C CA . THR A 1 86 ? 18.926 25.142 11.362 1.00 51.22 86 THR A CA 1
ATOM 660 C C . THR A 1 86 ? 20.335 24.550 11.275 1.00 51.22 86 THR A C 1
ATOM 662 O O . THR A 1 86 ? 20.692 23.632 12.012 1.00 51.22 86 THR A O 1
ATOM 665 N N . ALA A 1 87 ? 21.177 25.154 10.440 1.00 49.50 87 ALA A N 1
ATOM 666 C CA . ALA A 1 87 ? 22.625 25.022 10.512 1.00 49.50 87 ALA A CA 1
ATOM 667 C C . ALA A 1 87 ? 23.236 26.414 10.708 1.00 49.50 87 ALA A C 1
ATOM 669 O O . ALA A 1 87 ? 23.495 27.104 9.730 1.00 49.50 87 ALA A O 1
ATOM 670 N N . ALA A 1 88 ? 23.399 26.833 11.971 1.00 48.53 88 ALA A N 1
ATOM 671 C CA . ALA A 1 88 ? 24.491 27.690 12.467 1.00 48.53 88 ALA A CA 1
ATOM 672 C C . ALA A 1 88 ? 24.176 28.247 13.871 1.00 48.53 88 ALA A C 1
ATOM 674 O O . ALA A 1 88 ? 23.807 29.403 14.043 1.00 48.53 88 ALA A O 1
ATOM 675 N N . THR A 1 89 ? 24.407 27.441 14.906 1.00 50.38 89 THR A N 1
ATOM 676 C CA . THR A 1 89 ? 24.908 27.971 16.186 1.00 50.38 89 THR A CA 1
ATOM 677 C C . THR A 1 89 ? 26.153 27.181 16.552 1.00 50.38 89 THR A C 1
ATOM 679 O O . THR A 1 89 ? 26.122 26.301 17.414 1.00 50.38 89 THR A O 1
ATOM 682 N N . LYS A 1 90 ? 27.249 27.425 15.831 1.00 56.22 90 LYS A N 1
ATOM 683 C CA . LYS A 1 90 ? 28.560 26.925 16.242 1.00 56.22 90 LYS A CA 1
ATOM 684 C C . LYS A 1 90 ? 29.707 27.817 15.776 1.00 56.22 90 LYS A C 1
ATOM 686 O O . LYS A 1 90 ? 30.643 27.331 15.174 1.00 56.22 90 LYS A O 1
ATOM 691 N N . ASP A 1 91 ? 29.645 29.084 16.150 1.00 50.94 91 ASP A N 1
ATOM 692 C CA . ASP A 1 91 ? 30.782 30.001 16.233 1.00 50.94 91 ASP A CA 1
ATOM 693 C C . ASP A 1 91 ? 30.392 30.997 17.340 1.00 50.94 91 ASP A C 1
ATOM 695 O O . ASP A 1 91 ? 29.275 31.496 17.334 1.00 50.94 91 ASP A O 1
ATOM 699 N N . LEU A 1 92 ? 31.149 31.331 18.375 1.00 46.75 92 LEU A N 1
ATOM 700 C CA . LEU A 1 92 ? 32.491 30.993 18.807 1.00 46.75 92 LEU A CA 1
ATOM 701 C C . LEU A 1 92 ? 32.531 31.459 20.275 1.00 46.75 92 LEU A C 1
ATOM 703 O O . LEU A 1 92 ? 32.192 32.605 20.576 1.00 46.75 92 LEU A O 1
ATOM 707 N N . GLN A 1 93 ? 32.894 30.569 21.195 1.00 51.72 93 GLN A N 1
ATOM 708 C CA . GLN A 1 93 ? 33.306 30.947 22.544 1.00 51.72 93 GLN A CA 1
ATOM 709 C C . GLN A 1 93 ? 34.576 31.800 22.410 1.00 51.72 93 GLN A C 1
ATOM 711 O O . GLN A 1 93 ? 35.584 31.264 21.966 1.00 51.72 93 GLN A O 1
ATOM 716 N N . THR A 1 94 ? 34.448 33.086 22.757 1.00 43.09 94 THR A N 1
ATOM 717 C CA . THR A 1 94 ? 35.422 34.019 23.372 1.00 43.09 94 THR A CA 1
ATOM 718 C C . THR A 1 94 ? 36.873 34.094 22.860 1.00 43.09 94 THR A C 1
ATOM 720 O O . THR A 1 94 ? 37.459 33.165 22.314 1.00 43.09 94 THR A O 1
ATOM 723 N N . PRO A 1 95 ? 37.508 35.243 23.103 1.00 61.22 95 PRO A N 1
ATOM 724 C CA . PRO A 1 95 ? 38.522 35.237 24.164 1.00 61.22 95 PRO A CA 1
ATOM 725 C C . PRO A 1 95 ? 38.067 35.959 25.433 1.00 61.22 95 PRO A C 1
ATOM 727 O O . PRO A 1 95 ? 37.534 37.085 25.324 1.00 61.22 95 PRO A O 1
#

Radius of gyration: 19.53 Å; chains: 1; bounding box: 58×44×45 Å